Prote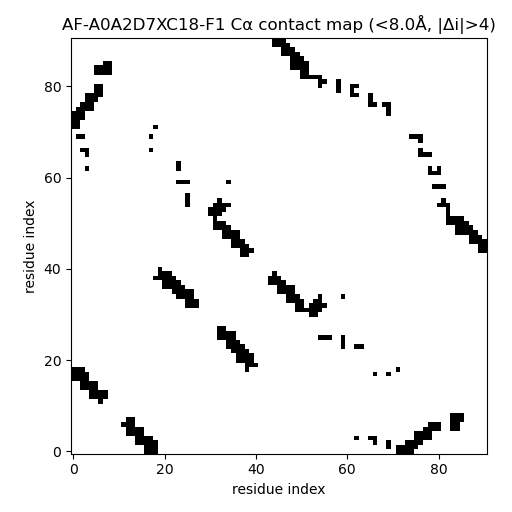in AF-A0A2D7XC18-F1 (afdb_monomer)

Structure (mmCIF, N/CA/C/O backbone):
data_AF-A0A2D7XC18-F1
#
_entry.id   AF-A0A2D7XC18-F1
#
loop_
_atom_site.group_PDB
_atom_site.id
_atom_site.type_symbol
_atom_site.label_atom_id
_atom_site.label_alt_id
_atom_site.label_comp_id
_atom_site.label_asym_id
_atom_site.label_entity_id
_atom_site.label_seq_id
_atom_site.pdbx_PDB_ins_code
_atom_site.Cartn_x
_atom_site.Cartn_y
_atom_site.Cartn_z
_atom_site.occupancy
_atom_site.B_iso_or_equiv
_atom_site.auth_seq_id
_atom_site.auth_comp_id
_atom_site.auth_asym_id
_atom_site.auth_atom_id
_atom_site.pdbx_PDB_model_num
ATOM 1 N N . MET A 1 1 ? 3.490 -7.309 -16.513 1.00 80.44 1 MET A N 1
ATOM 2 C CA . MET A 1 1 ? 2.657 -6.885 -15.384 1.00 80.44 1 MET A CA 1
ATOM 3 C C . MET A 1 1 ? 3.383 -5.836 -14.569 1.00 80.44 1 MET A C 1
ATOM 5 O O . MET A 1 1 ? 4.614 -5.851 -14.568 1.00 80.44 1 MET A O 1
ATOM 9 N N . GLY A 1 2 ? 2.641 -4.907 -13.977 1.00 89.69 2 GLY A N 1
ATOM 10 C CA . GLY A 1 2 ? 3.174 -3.796 -13.190 1.00 89.69 2 GLY A CA 1
ATOM 11 C C . GLY A 1 2 ? 3.217 -4.083 -11.688 1.00 89.69 2 GLY A C 1
ATOM 12 O O . GLY A 1 2 ? 2.256 -4.624 -11.144 1.00 89.69 2 GLY A O 1
ATOM 13 N N . TYR A 1 3 ? 4.300 -3.697 -11.014 1.00 93.12 3 TYR A N 1
ATOM 14 C CA . TYR A 1 3 ? 4.493 -3.925 -9.579 1.00 93.12 3 TYR A CA 1
ATOM 15 C C . TYR A 1 3 ? 5.049 -2.691 -8.868 1.00 93.12 3 TYR A C 1
ATOM 17 O O . TYR A 1 3 ? 5.832 -1.934 -9.442 1.00 93.12 3 TYR A O 1
ATOM 25 N N . VAL A 1 4 ? 4.704 -2.531 -7.594 1.00 93.75 4 VAL A N 1
ATOM 26 C CA . VAL A 1 4 ? 5.328 -1.561 -6.690 1.00 93.75 4 VAL A CA 1
ATOM 27 C C . VAL A 1 4 ? 6.230 -2.290 -5.705 1.00 93.75 4 VAL A C 1
ATOM 29 O O . VAL A 1 4 ? 5.850 -3.327 -5.162 1.00 93.75 4 VAL A O 1
ATOM 32 N N . LYS A 1 5 ? 7.425 -1.751 -5.471 1.00 94.25 5 LYS A N 1
ATOM 33 C CA . LYS A 1 5 ? 8.383 -2.274 -4.499 1.00 94.25 5 LYS A CA 1
ATOM 34 C C . LYS A 1 5 ? 8.190 -1.590 -3.151 1.00 94.25 5 LYS A C 1
ATOM 36 O O . LYS A 1 5 ? 8.389 -0.383 -3.041 1.00 94.25 5 LYS A O 1
ATOM 41 N N . LEU A 1 6 ? 7.851 -2.372 -2.132 1.00 94.50 6 LEU A N 1
ATOM 42 C CA . LEU A 1 6 ? 7.644 -1.915 -0.763 1.00 94.50 6 LEU A CA 1
ATOM 43 C C . LEU A 1 6 ? 8.878 -2.236 0.081 1.00 94.50 6 LEU A C 1
ATOM 45 O O . LEU A 1 6 ? 9.274 -3.396 0.197 1.00 94.50 6 LEU A O 1
ATOM 49 N N . LYS A 1 7 ? 9.505 -1.219 0.670 1.00 94.06 7 LYS A N 1
ATOM 50 C CA . LYS A 1 7 ? 10.729 -1.399 1.458 1.00 94.06 7 LYS A CA 1
ATOM 51 C C . LYS A 1 7 ? 10.437 -2.097 2.789 1.00 94.06 7 LYS A C 1
ATOM 53 O O . LYS A 1 7 ? 9.549 -1.666 3.520 1.00 94.06 7 LYS A O 1
ATOM 58 N N . LYS A 1 8 ? 11.230 -3.116 3.134 1.00 92.38 8 LYS A N 1
ATOM 59 C CA . LYS A 1 8 ? 11.241 -3.760 4.458 1.00 92.38 8 LYS A CA 1
ATOM 60 C C . LYS A 1 8 ? 12.521 -3.417 5.221 1.00 92.38 8 LYS A C 1
ATOM 62 O O . LYS A 1 8 ? 13.451 -2.808 4.688 1.00 92.38 8 LYS A O 1
ATOM 67 N N . ALA A 1 9 ? 12.579 -3.822 6.486 1.00 86.12 9 ALA A N 1
ATOM 68 C CA . ALA A 1 9 ? 13.818 -3.788 7.254 1.00 86.12 9 ALA A CA 1
ATOM 69 C C . ALA A 1 9 ? 14.902 -4.694 6.628 1.00 86.12 9 ALA A C 1
ATOM 71 O O . ALA A 1 9 ? 14.594 -5.744 6.069 1.00 86.12 9 ALA A O 1
ATOM 72 N N . GLY A 1 10 ? 16.173 -4.297 6.765 1.00 80.44 10 GLY A N 1
ATOM 73 C CA . GLY A 1 10 ? 17.334 -5.126 6.409 1.00 80.44 10 GLY A CA 1
ATOM 74 C C . GLY A 1 10 ? 17.484 -5.431 4.914 1.00 80.44 10 GLY A C 1
ATOM 75 O O . GLY A 1 10 ? 17.493 -6.598 4.542 1.00 80.44 10 GLY A O 1
ATOM 76 N N . ASP A 1 11 ? 17.581 -4.397 4.070 1.00 82.56 11 ASP A N 1
ATOM 77 C CA . ASP A 1 11 ? 17.743 -4.459 2.598 1.00 82.56 11 ASP A CA 1
ATOM 78 C C . ASP A 1 11 ? 16.705 -5.305 1.829 1.00 82.56 11 ASP A C 1
ATOM 80 O O . ASP A 1 11 ? 16.789 -5.461 0.607 1.00 82.56 11 ASP A O 1
ATOM 84 N N . ALA A 1 12 ? 15.683 -5.808 2.521 1.00 91.31 12 ALA A N 1
ATOM 85 C CA . ALA A 1 12 ? 14.597 -6.578 1.949 1.00 91.31 12 ALA A CA 1
ATOM 86 C C . ALA A 1 12 ? 13.488 -5.677 1.389 1.00 91.31 12 ALA A C 1
ATOM 88 O O . ALA A 1 12 ? 13.358 -4.492 1.713 1.00 91.31 12 ALA A O 1
ATOM 89 N N . PHE A 1 13 ? 12.657 -6.267 0.537 1.00 92.75 13 PHE A N 1
ATOM 90 C CA . PHE A 1 13 ? 11.479 -5.625 -0.021 1.00 92.75 13 PHE A CA 1
ATOM 91 C C . PHE A 1 13 ? 10.413 -6.661 -0.361 1.00 92.75 13 PHE A C 1
ATOM 93 O O . PHE A 1 13 ? 10.738 -7.799 -0.699 1.00 92.75 13 PHE A O 1
ATOM 100 N N . ASP A 1 14 ? 9.159 -6.233 -0.318 1.00 92.81 14 ASP A N 1
ATOM 101 C CA . ASP A 1 14 ? 8.037 -6.970 -0.884 1.00 92.81 14 ASP A CA 1
ATOM 102 C C . ASP A 1 14 ? 7.610 -6.336 -2.211 1.00 92.81 14 ASP A C 1
ATOM 104 O O . ASP A 1 14 ? 7.924 -5.179 -2.507 1.00 92.81 14 ASP A O 1
ATOM 108 N N . ILE A 1 15 ? 6.882 -7.103 -3.019 1.00 91.88 15 ILE A N 1
ATOM 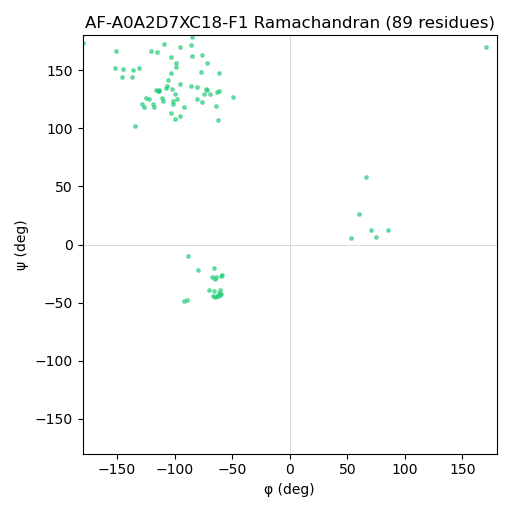109 C CA . ILE A 1 15 ? 6.272 -6.619 -4.256 1.00 91.88 15 ILE A CA 1
ATOM 110 C C . ILE A 1 15 ? 4.756 -6.644 -4.128 1.00 91.88 15 ILE A C 1
ATOM 112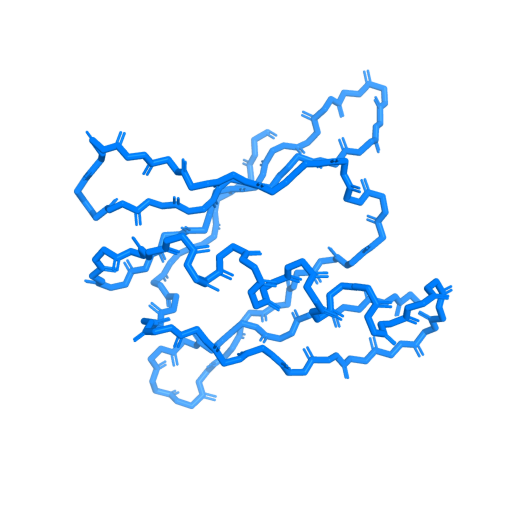 O O . ILE A 1 15 ? 4.167 -7.636 -3.706 1.00 91.88 15 ILE A O 1
ATOM 116 N N . LEU A 1 16 ? 4.130 -5.546 -4.527 1.00 91.94 16 LEU A N 1
ATOM 117 C CA . LEU A 1 16 ? 2.686 -5.396 -4.579 1.00 91.94 16 LEU A CA 1
ATOM 118 C C . LEU A 1 16 ? 2.261 -5.269 -6.042 1.00 91.94 16 LEU A C 1
ATOM 120 O O . LEU A 1 16 ? 2.853 -4.491 -6.791 1.00 91.94 16 LEU A O 1
ATOM 124 N N . SER A 1 17 ? 1.245 -6.020 -6.468 1.00 90.75 17 SER A N 1
ATOM 125 C CA . SER A 1 17 ? 0.688 -5.852 -7.816 1.00 90.75 17 SER A CA 1
ATOM 126 C C . SER A 1 17 ? 0.098 -4.450 -7.960 1.00 90.75 17 SER A C 1
ATOM 128 O O . SER A 1 17 ? -0.687 -4.020 -7.115 1.00 90.75 17 SER A O 1
ATOM 130 N N . ALA A 1 18 ? 0.448 -3.752 -9.037 1.00 91.50 18 ALA A N 1
ATOM 131 C CA . ALA A 1 18 ? -0.184 -2.487 -9.407 1.00 91.50 18 ALA A CA 1
ATOM 132 C C . ALA A 1 18 ? -1.424 -2.697 -10.293 1.00 91.50 18 ALA A C 1
ATOM 134 O O . ALA A 1 18 ? -2.170 -1.759 -10.565 1.00 91.50 18 ALA A O 1
ATOM 135 N N . GLU A 1 19 ? -1.649 -3.923 -10.766 1.00 88.69 19 GLU A N 1
ATOM 136 C CA . GLU A 1 19 ? -2.764 -4.244 -11.647 1.00 88.69 19 GLU A CA 1
ATOM 137 C C . GLU A 1 19 ? -4.029 -4.560 -10.866 1.00 88.69 19 GLU A C 1
ATOM 139 O O . GLU A 1 19 ? -4.003 -5.302 -9.886 1.00 88.69 19 GLU A O 1
ATOM 144 N N . GLY A 1 20 ? -5.150 -4.019 -11.344 1.00 88.31 20 GLY A N 1
ATOM 145 C CA . GLY A 1 20 ? -6.461 -4.274 -10.763 1.00 88.31 20 GLY A CA 1
ATOM 146 C C . GLY A 1 20 ? -6.670 -3.631 -9.396 1.00 88.31 20 GLY A C 1
ATOM 147 O O . GLY A 1 20 ? -7.640 -3.978 -8.740 1.00 88.31 20 GLY A O 1
ATOM 148 N N . VAL A 1 21 ? -5.813 -2.710 -8.946 1.00 91.38 21 VAL A N 1
ATOM 149 C CA . VAL A 1 21 ? -6.036 -1.980 -7.690 1.00 91.38 21 VAL A CA 1
ATOM 150 C C . VAL A 1 21 ? -7.305 -1.132 -7.815 1.00 91.38 21 VAL A C 1
ATOM 152 O O . VAL A 1 21 ? -7.405 -0.266 -8.681 1.00 91.38 21 VAL A O 1
ATOM 155 N N . ALA A 1 22 ? -8.282 -1.404 -6.953 1.00 91.44 22 ALA A N 1
ATOM 156 C CA . ALA A 1 22 ? -9.556 -0.699 -6.884 1.00 91.44 22 ALA A CA 1
ATOM 157 C C . ALA A 1 22 ? -9.492 0.466 -5.893 1.00 91.44 22 ALA A C 1
ATOM 159 O O . ALA A 1 22 ? -9.915 1.579 -6.200 1.00 91.44 22 ALA A O 1
ATOM 160 N N . THR A 1 23 ? -8.987 0.199 -4.685 1.00 93.12 23 THR A N 1
ATOM 161 C CA . THR A 1 23 ? -8.900 1.193 -3.612 1.00 93.12 23 THR A CA 1
ATOM 162 C C . THR A 1 23 ? -7.660 0.981 -2.766 1.00 93.12 23 THR A C 1
ATOM 164 O O . THR A 1 23 ? -7.298 -0.155 -2.481 1.00 93.12 23 THR A O 1
ATOM 167 N N . ILE A 1 24 ? -7.073 2.083 -2.310 1.00 95.06 24 ILE A N 1
ATOM 168 C CA . ILE A 1 24 ? -5.994 2.116 -1.322 1.00 95.06 24 ILE A CA 1
ATOM 169 C C . ILE A 1 24 ? -6.470 3.024 -0.196 1.00 95.06 24 ILE A C 1
ATOM 171 O O . ILE A 1 24 ? -6.908 4.148 -0.460 1.00 95.06 24 ILE A O 1
ATOM 175 N N . LYS A 1 25 ? -6.444 2.544 1.044 1.00 95.88 25 LYS A N 1
ATOM 176 C CA . LYS A 1 25 ? -6.953 3.287 2.198 1.00 95.88 25 LYS A CA 1
ATOM 177 C C . LYS A 1 25 ? -6.008 3.161 3.377 1.00 95.88 25 LYS A C 1
ATOM 179 O O . LYS A 1 25 ? -5.430 2.105 3.597 1.00 95.88 25 LYS A O 1
ATOM 184 N N . LEU A 1 26 ? -5.892 4.245 4.137 1.00 96.88 26 LEU A N 1
ATOM 185 C CA . LEU A 1 26 ? -5.271 4.206 5.451 1.00 96.88 26 LEU A CA 1
ATOM 186 C C . LEU A 1 26 ? -6.316 3.674 6.428 1.00 96.88 26 LEU A C 1
ATOM 188 O O . LEU A 1 26 ? -7.412 4.233 6.514 1.00 96.88 26 LEU A O 1
ATOM 192 N N . GLN A 1 27 ? -5.971 2.617 7.144 1.00 95.44 27 GLN A N 1
ATOM 193 C CA . GLN A 1 27 ? -6.759 2.108 8.246 1.00 95.44 27 GLN A CA 1
ATOM 194 C C . GLN A 1 27 ? -6.202 2.692 9.540 1.00 95.44 27 GLN A C 1
ATOM 196 O O . GLN A 1 27 ? -5.090 2.359 9.951 1.00 95.44 27 GLN A O 1
ATOM 201 N N . THR A 1 28 ? -6.981 3.583 10.152 1.00 92.44 28 THR A N 1
ATOM 202 C CA . THR A 1 28 ? -6.619 4.237 11.410 1.0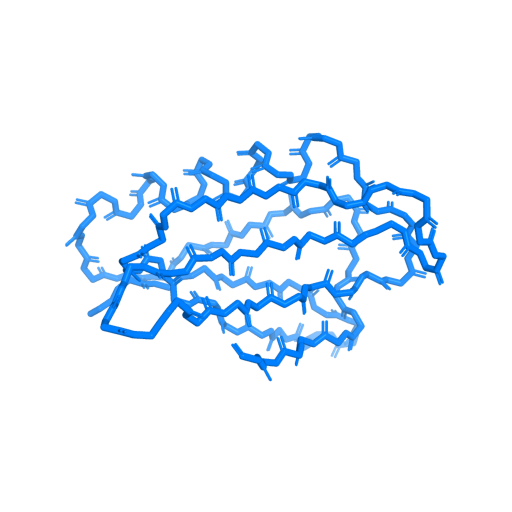0 92.44 28 THR A CA 1
ATOM 203 C C . THR A 1 28 ? -7.281 3.560 12.602 1.00 92.44 28 THR A C 1
ATOM 205 O O . THR A 1 28 ? -8.365 2.981 12.495 1.00 92.44 28 THR A O 1
ATOM 208 N N . GLY A 1 29 ? -6.640 3.652 13.767 1.00 87.25 29 GLY A N 1
ATOM 209 C CA . GLY A 1 29 ? -7.134 3.021 14.993 1.00 87.25 29 GLY A CA 1
ATOM 210 C C . GLY A 1 29 ? -6.703 1.561 15.136 1.00 87.25 29 GLY A C 1
ATOM 211 O O . GLY A 1 29 ? -7.221 0.853 16.003 1.00 87.25 29 GLY A O 1
ATOM 212 N N . THR A 1 30 ? -5.748 1.121 14.314 1.00 84.62 30 THR A N 1
ATOM 213 C CA . THR A 1 30 ? -4.940 -0.072 14.574 1.00 84.62 30 THR A CA 1
ATOM 214 C C . THR A 1 30 ? -3.633 0.352 15.250 1.00 84.62 30 THR A C 1
ATOM 216 O O . THR A 1 30 ? -3.345 1.534 15.408 1.00 84.62 30 THR A O 1
ATOM 219 N N . THR A 1 31 ? -2.847 -0.593 15.758 1.00 88.50 31 THR A N 1
ATOM 220 C CA . THR A 1 31 ? -1.512 -0.275 16.285 1.00 88.50 31 THR A CA 1
ATOM 221 C C . THR A 1 31 ? -0.533 -1.316 15.756 1.00 88.50 31 THR A C 1
ATOM 223 O O . THR A 1 31 ? -0.524 -2.436 16.273 1.00 88.50 31 THR A O 1
ATOM 226 N N . PRO A 1 32 ? 0.269 -0.985 14.729 1.00 92.62 32 PRO A N 1
ATOM 227 C CA . PRO A 1 32 ? 0.339 0.310 14.034 1.00 92.62 32 PRO A CA 1
ATOM 228 C C . PRO A 1 32 ? -0.830 0.561 13.058 1.00 92.62 32 PRO A C 1
ATOM 230 O O . PRO A 1 32 ? -1.525 -0.380 12.673 1.00 92.62 32 PRO A O 1
ATOM 233 N N . ASP A 1 33 ? -1.044 1.810 12.641 1.00 96.00 33 ASP A N 1
ATOM 234 C CA . ASP A 1 33 ? -1.942 2.170 11.528 1.00 96.00 33 ASP A CA 1
ATOM 235 C C . ASP A 1 33 ? -1.455 1.527 10.214 1.00 96.00 33 ASP A C 1
ATOM 237 O O . ASP A 1 33 ? -0.268 1.583 9.880 1.00 96.00 33 ASP A O 1
ATOM 241 N N . THR A 1 34 ? -2.363 0.892 9.468 1.00 96.12 34 THR A N 1
ATOM 242 C CA . THR A 1 34 ? -2.038 0.032 8.309 1.00 96.12 34 THR A CA 1
ATOM 243 C C . THR A 1 34 ? -2.580 0.594 6.995 1.00 96.12 34 THR A C 1
ATOM 245 O O . THR A 1 34 ? -3.404 1.508 6.988 1.00 96.12 34 THR A O 1
ATOM 248 N N . ILE A 1 35 ? -2.113 0.073 5.856 1.00 96.50 35 ILE A N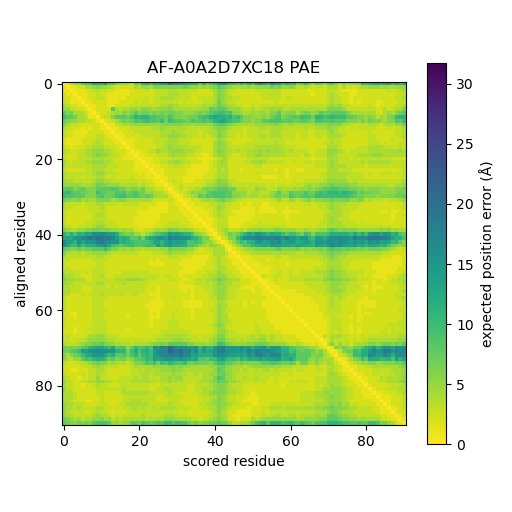 1
ATOM 249 C CA . ILE A 1 35 ? -2.679 0.399 4.538 1.00 96.50 35 ILE A CA 1
ATOM 250 C C . ILE A 1 35 ? -3.401 -0.823 3.983 1.00 96.50 35 ILE A C 1
ATOM 252 O O . ILE A 1 35 ? -2.783 -1.864 3.782 1.00 96.50 35 ILE A O 1
ATOM 256 N N . ASP A 1 36 ? -4.678 -0.658 3.657 1.00 95.12 36 ASP A N 1
ATOM 257 C CA . ASP A 1 36 ? -5.483 -1.674 2.988 1.00 95.12 36 ASP A CA 1
ATOM 258 C C . ASP A 1 36 ? -5.576 -1.381 1.488 1.00 95.12 36 ASP A C 1
ATOM 260 O O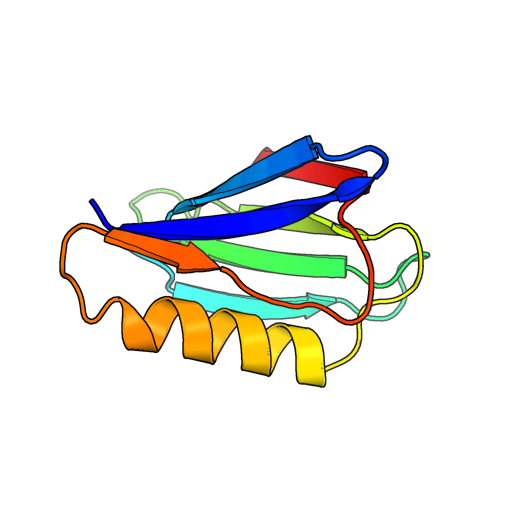 . ASP A 1 36 ? -5.932 -0.276 1.060 1.00 95.12 36 ASP A O 1
ATOM 264 N N . VAL A 1 37 ? -5.279 -2.396 0.682 1.00 94.50 37 VAL A N 1
ATOM 265 C CA . VAL A 1 37 ? -5.354 -2.374 -0.778 1.00 94.50 37 VAL A CA 1
ATOM 266 C C . VAL A 1 37 ? -6.377 -3.405 -1.229 1.00 94.50 37 VAL A C 1
ATOM 268 O O . VAL A 1 37 ? -6.208 -4.601 -1.016 1.00 94.50 37 VAL A O 1
ATOM 271 N N . THR A 1 38 ? -7.434 -2.949 -1.891 1.00 93.69 38 THR A N 1
ATOM 272 C CA . THR A 1 38 ? -8.460 -3.823 -2.469 1.00 93.69 38 THR A CA 1
ATOM 273 C C . THR A 1 38 ? -8.247 -3.937 -3.966 1.00 93.69 38 THR A C 1
ATOM 275 O O . THR A 1 38 ? -8.104 -2.921 -4.650 1.00 93.69 38 THR A O 1
ATOM 278 N N . TYR A 1 39 ? -8.300 -5.158 -4.486 1.00 91.62 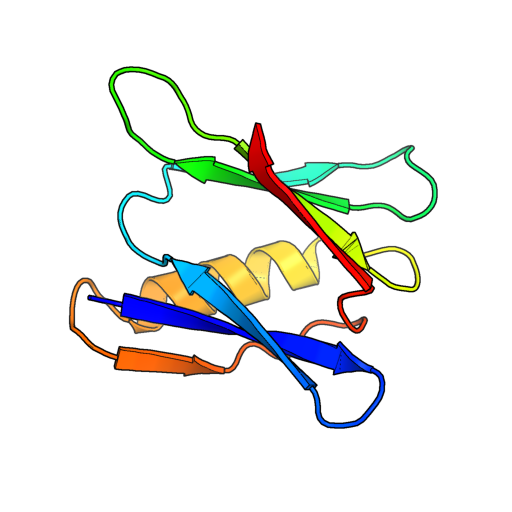39 TYR A N 1
ATOM 279 C CA . TYR A 1 39 ? -8.207 -5.452 -5.911 1.00 91.62 39 TYR A CA 1
ATOM 280 C C . TYR A 1 39 ? -9.576 -5.785 -6.524 1.00 91.62 39 TYR A C 1
ATOM 282 O O . TYR A 1 39 ? -10.445 -6.372 -5.878 1.00 91.62 39 TYR A O 1
ATOM 290 N N . LEU A 1 40 ? -9.760 -5.424 -7.794 1.00 88.75 40 LEU A N 1
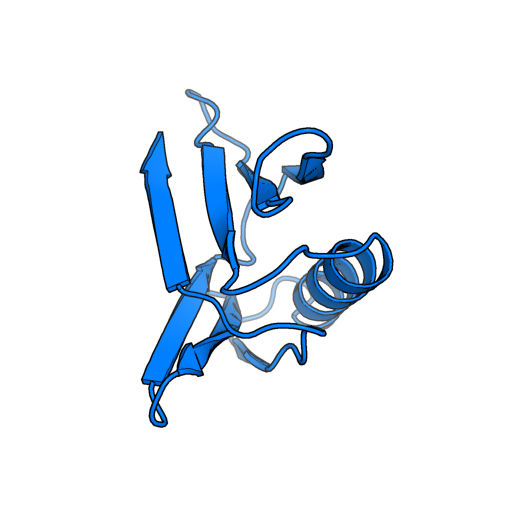ATOM 291 C CA . LEU A 1 40 ? -10.910 -5.770 -8.625 1.00 88.75 40 LEU A CA 1
ATOM 292 C C . LEU A 1 40 ? -10.895 -7.273 -8.947 1.00 88.75 40 LEU A C 1
ATOM 294 O O . LEU A 1 40 ? -9.902 -7.796 -9.449 1.00 88.75 40 LEU A O 1
ATOM 298 N N . GLY A 1 41 ? -12.016 -7.961 -8.719 1.00 79.25 41 GLY A N 1
ATOM 299 C CA . GLY A 1 41 ? -12.174 -9.390 -9.005 1.00 79.25 41 GLY A CA 1
ATOM 300 C C . GLY A 1 41 ? -13.567 -9.916 -8.647 1.00 79.25 41 GLY A C 1
ATOM 301 O O . GLY A 1 41 ? -14.373 -9.195 -8.063 1.00 79.25 41 GLY A O 1
ATOM 302 N N . SER A 1 42 ? -13.862 -11.180 -8.990 1.00 62.66 42 SER A N 1
ATOM 303 C CA . SER A 1 42 ? -15.116 -11.862 -8.597 1.00 62.66 42 SER A CA 1
ATOM 304 C C . SER A 1 42 ? -15.226 -12.082 -7.083 1.00 62.66 42 SER A C 1
ATOM 306 O O . SER A 1 42 ? -16.324 -12.256 -6.560 1.00 62.66 42 SER A O 1
ATOM 308 N N . SER A 1 43 ? -14.080 -12.043 -6.405 1.00 70.12 43 SER A N 1
ATOM 309 C CA . SER A 1 43 ? -13.913 -11.957 -4.960 1.00 70.12 43 SER A CA 1
ATOM 310 C C . SER A 1 43 ? -12.957 -10.787 -4.736 1.00 70.12 43 SER A C 1
ATOM 312 O O . SER A 1 43 ? -11.863 -10.799 -5.302 1.00 70.12 43 SER A O 1
ATOM 314 N N . SER A 1 44 ? -13.359 -9.758 -3.994 1.00 73.94 44 SER A N 1
ATOM 315 C CA . SER A 1 44 ? -12.464 -8.643 -3.670 1.00 73.94 44 SER A CA 1
ATOM 316 C C . SER A 1 44 ? -11.291 -9.172 -2.846 1.00 73.94 44 SER A C 1
ATOM 318 O O . SER A 1 44 ? -11.487 -9.521 -1.685 1.00 73.94 44 SER A O 1
ATOM 320 N N . LEU A 1 45 ? -10.100 -9.260 -3.444 1.00 86.44 45 LEU A N 1
ATOM 321 C CA . LEU A 1 45 ? -8.873 -9.597 -2.722 1.00 86.44 45 LEU A CA 1
ATOM 322 C C . LEU A 1 45 ? -8.435 -8.353 -1.951 1.00 86.44 45 LEU A C 1
ATOM 324 O O . LEU A 1 45 ? -8.232 -7.299 -2.562 1.00 86.44 45 LEU A O 1
ATOM 328 N N . ASN A 1 46 ? -8.298 -8.471 -0.634 1.00 90.38 46 ASN A N 1
ATOM 329 C CA . ASN A 1 46 ? -7.774 -7.403 0.207 1.00 90.38 46 ASN A CA 1
ATOM 330 C C . ASN A 1 46 ? -6.371 -7.758 0.678 1.00 90.38 46 ASN A C 1
ATOM 332 O O . ASN A 1 46 ? -6.101 -8.876 1.116 1.00 90.38 46 ASN A O 1
ATOM 336 N N . VAL A 1 47 ? -5.487 -6.776 0.587 1.00 93.75 47 VAL A N 1
ATOM 337 C CA . VAL A 1 47 ? -4.114 -6.859 1.054 1.00 93.75 47 VAL A CA 1
ATOM 338 C C . VAL A 1 47 ? -3.916 -5.805 2.124 1.00 93.75 47 VAL A C 1
ATOM 340 O O . VAL A 1 47 ? -4.074 -4.619 1.845 1.00 93.75 47 VAL A O 1
ATOM 343 N N . THR A 1 48 ? -3.544 -6.232 3.323 1.00 95.00 48 THR A N 1
ATOM 344 C CA . THR A 1 48 ? -3.201 -5.330 4.424 1.00 95.00 48 THR A CA 1
ATOM 345 C C . THR A 1 48 ? -1.687 -5.248 4.537 1.00 95.00 48 THR A C 1
ATOM 347 O O . THR A 1 48 ? -1.004 -6.265 4.674 1.00 95.00 48 THR A O 1
ATOM 350 N N . ILE A 1 49 ? -1.164 -4.029 4.462 1.00 95.06 49 ILE A N 1
ATOM 351 C CA . ILE A 1 49 ? 0.254 -3.707 4.585 1.00 95.06 49 ILE A CA 1
ATOM 352 C C . ILE A 1 49 ? 0.471 -3.138 5.982 1.00 95.06 49 ILE A C 1
ATOM 354 O O . ILE A 1 49 ? 0.007 -2.038 6.302 1.00 95.06 49 ILE A O 1
ATOM 358 N N . THR A 1 50 ? 1.209 -3.880 6.797 1.00 95.31 50 THR A N 1
ATOM 359 C CA . THR A 1 50 ? 1.525 -3.495 8.169 1.00 95.31 50 THR A CA 1
ATOM 360 C C . THR A 1 50 ? 2.917 -2.867 8.207 1.00 95.31 50 THR A C 1
ATOM 362 O O . THR A 1 50 ? 3.882 -3.491 7.753 1.00 95.31 50 THR A O 1
ATOM 365 N N . PRO A 1 51 ? 3.070 -1.642 8.728 1.00 95.69 51 PRO A N 1
ATOM 366 C CA . PRO A 1 51 ? 4.379 -1.027 8.912 1.00 95.69 51 PRO A CA 1
ATOM 367 C C . PRO A 1 51 ? 5.041 -1.437 10.235 1.00 95.69 51 PRO A C 1
ATOM 369 O O . PRO A 1 51 ? 4.487 -2.188 11.036 1.00 95.69 51 PRO A O 1
ATOM 372 N N . VAL A 1 52 ? 6.258 -0.947 10.477 1.00 93.75 52 VAL A N 1
ATOM 373 C CA . VAL A 1 52 ? 6.918 -1.024 11.797 1.00 93.75 52 VAL A CA 1
ATOM 374 C C . VAL A 1 52 ? 6.425 0.037 12.794 1.00 93.75 52 VAL A C 1
ATOM 376 O O . VAL A 1 52 ? 6.580 -0.147 13.998 1.00 93.75 52 VAL A O 1
ATOM 379 N N . ALA A 1 53 ? 5.846 1.133 12.302 1.00 94.06 53 ALA A N 1
ATOM 380 C CA . ALA A 1 53 ? 5.221 2.223 13.056 1.00 94.06 53 ALA A CA 1
ATOM 381 C C . ALA A 1 53 ? 4.114 2.846 12.192 1.00 94.06 53 ALA A C 1
ATOM 383 O O . ALA A 1 53 ? 4.079 2.568 11.003 1.00 94.06 53 ALA A O 1
ATOM 384 N N . ASP A 1 54 ? 3.228 3.666 12.751 1.00 95.88 54 ASP A N 1
ATOM 385 C CA . ASP A 1 54 ? 2.031 4.154 12.047 1.00 95.88 54 ASP A CA 1
ATOM 386 C C . ASP A 1 54 ? 2.319 4.717 10.648 1.00 95.88 54 ASP A C 1
ATOM 388 O O . ASP A 1 54 ? 3.155 5.612 10.476 1.00 95.88 54 ASP A O 1
ATOM 392 N N . PHE A 1 55 ? 1.597 4.202 9.649 1.00 96.12 55 PHE A N 1
ATOM 393 C CA . PHE A 1 55 ? 1.515 4.861 8.353 1.00 96.12 55 PHE A CA 1
ATOM 394 C C . PHE A 1 55 ? 0.667 6.128 8.448 1.00 96.12 55 PHE A C 1
ATOM 396 O O . PHE A 1 55 ? -0.210 6.273 9.298 1.00 96.12 55 PHE A O 1
ATOM 403 N N . VAL A 1 56 ? 0.900 7.049 7.519 1.00 96.44 56 VAL A N 1
ATOM 404 C CA . VAL A 1 56 ? 0.148 8.298 7.406 1.00 96.44 56 VAL A CA 1
ATOM 405 C C . VAL A 1 56 ? -0.534 8.409 6.049 1.00 96.44 56 VAL A C 1
ATOM 407 O O . VAL A 1 56 ? -0.221 7.710 5.090 1.00 96.44 56 VAL A O 1
ATOM 410 N N . GLN A 1 57 ? -1.466 9.353 5.921 1.00 96.06 57 GLN A N 1
ATOM 411 C CA . GLN A 1 57 ? -2.220 9.542 4.678 1.00 96.06 57 GLN A CA 1
ATOM 412 C C . GLN A 1 57 ? -1.323 9.854 3.461 1.00 96.06 57 GLN A C 1
ATOM 414 O O . GLN A 1 57 ? -1.700 9.545 2.328 1.00 96.06 57 GLN A O 1
ATOM 419 N N . ALA A 1 58 ? -0.139 10.430 3.691 1.00 96.06 58 ALA A N 1
ATOM 420 C CA . ALA A 1 58 ? 0.860 10.668 2.652 1.00 96.06 58 ALA A CA 1
ATOM 421 C C . ALA A 1 58 ? 1.411 9.362 2.045 1.00 96.06 58 ALA A C 1
ATOM 423 O O . ALA A 1 58 ? 1.719 9.335 0.858 1.00 96.06 58 ALA A O 1
ATOM 424 N N . ASP A 1 59 ? 1.458 8.266 2.807 1.00 96.62 59 ASP A N 1
ATOM 425 C CA . ASP A 1 59 ? 1.928 6.957 2.331 1.00 96.62 59 ASP A CA 1
ATOM 426 C C . ASP A 1 59 ? 0.943 6.332 1.344 1.00 96.62 59 ASP A C 1
ATOM 428 O O . ASP A 1 59 ? 1.329 5.799 0.305 1.00 96.62 59 ASP A O 1
ATOM 432 N N . VAL A 1 60 ? -0.356 6.482 1.612 1.00 96.38 60 VAL A N 1
ATOM 433 C CA . VAL A 1 60 ? -1.416 6.092 0.672 1.00 96.38 60 VAL A CA 1
ATOM 434 C C . VAL A 1 60 ? -1.312 6.884 -0.630 1.00 96.38 60 VAL A C 1
ATOM 436 O O . VAL A 1 60 ? -1.466 6.313 -1.708 1.00 96.38 60 VAL A O 1
ATOM 439 N N . GLN A 1 61 ? -1.034 8.190 -0.547 1.00 96.38 61 GLN A N 1
ATOM 440 C CA . GLN A 1 61 ? -0.842 9.033 -1.732 1.00 96.38 61 GLN A CA 1
ATOM 441 C C . GLN A 1 61 ? 0.401 8.604 -2.518 1.00 96.38 61 GLN A C 1
ATOM 443 O O . GLN A 1 61 ? 0.313 8.424 -3.729 1.00 96.38 61 GLN A O 1
ATOM 448 N N . ALA A 1 62 ? 1.519 8.346 -1.835 1.00 95.69 62 ALA A N 1
ATOM 449 C CA . ALA A 1 62 ? 2.744 7.853 -2.456 1.00 95.69 62 ALA A CA 1
ATOM 450 C C . ALA A 1 62 ? 2.526 6.508 -3.170 1.00 95.69 62 ALA A C 1
ATOM 452 O O . ALA A 1 62 ? 2.986 6.327 -4.300 1.00 95.69 62 ALA A O 1
ATOM 453 N N . LEU A 1 63 ? 1.784 5.583 -2.551 1.00 94.75 63 LEU A N 1
ATOM 454 C CA . LEU A 1 63 ? 1.456 4.290 -3.147 1.00 94.75 63 LEU A CA 1
ATOM 455 C C . LEU A 1 63 ? 0.545 4.442 -4.371 1.00 94.75 63 LEU A C 1
ATOM 457 O O . LEU A 1 63 ? 0.804 3.838 -5.413 1.00 94.75 63 LEU A O 1
ATOM 461 N N . ASN A 1 64 ? -0.481 5.289 -4.275 1.00 93.94 64 ASN A N 1
ATOM 462 C CA . ASN A 1 64 ? -1.370 5.597 -5.391 1.00 93.94 64 ASN A CA 1
ATOM 463 C C . ASN A 1 64 ? -0.613 6.229 -6.571 1.00 93.94 64 ASN A C 1
ATOM 465 O O . ASN A 1 64 ? -0.802 5.824 -7.717 1.00 93.94 64 ASN A O 1
ATOM 469 N N . ASP A 1 65 ? 0.291 7.168 -6.299 1.00 93.19 65 ASP A N 1
ATOM 470 C CA . ASP A 1 65 ? 1.119 7.809 -7.320 1.00 93.19 65 ASP A CA 1
ATOM 471 C C . ASP A 1 65 ? 2.094 6.818 -7.965 1.00 93.19 65 ASP A C 1
ATOM 473 O O . ASP A 1 65 ? 2.297 6.851 -9.180 1.00 93.19 65 ASP A O 1
ATOM 477 N N . ALA A 1 66 ? 2.693 5.915 -7.181 1.00 93.06 66 ALA A N 1
ATOM 478 C CA . ALA A 1 66 ? 3.565 4.860 -7.694 1.00 93.06 66 ALA A CA 1
ATOM 479 C C . ALA A 1 66 ? 2.812 3.908 -8.636 1.00 93.06 66 ALA A C 1
ATOM 481 O O . ALA A 1 66 ? 3.300 3.614 -9.728 1.00 93.06 66 ALA A O 1
ATOM 482 N N . ILE A 1 67 ? 1.601 3.488 -8.259 1.00 91.69 67 ILE A N 1
ATOM 483 C CA . ILE A 1 67 ? 0.722 2.671 -9.109 1.00 91.69 67 ILE A CA 1
ATOM 484 C C . ILE A 1 67 ? 0.334 3.439 -10.378 1.00 91.69 67 ILE A C 1
ATOM 486 O O . ILE A 1 67 ? 0.428 2.902 -11.481 1.00 91.69 67 ILE A O 1
ATOM 490 N N . GLY A 1 68 ? -0.030 4.718 -10.250 1.00 89.38 68 GLY A N 1
ATOM 491 C CA . GLY A 1 68 ? -0.375 5.577 -11.382 1.00 89.38 68 GLY A CA 1
ATOM 492 C C . GLY A 1 68 ? 0.772 5.753 -12.384 1.00 89.38 68 GLY A C 1
ATOM 493 O O . GLY A 1 68 ? 0.540 5.710 -13.592 1.00 89.38 68 GLY A O 1
ATOM 494 N N . LYS A 1 69 ? 2.019 5.878 -11.906 1.00 89.56 69 LYS A N 1
ATOM 495 C CA . LYS A 1 69 ? 3.225 6.009 -12.751 1.00 89.56 69 LYS A CA 1
ATOM 496 C C . LYS A 1 69 ? 3.507 4.781 -13.613 1.00 89.56 69 LYS A C 1
ATOM 498 O O . LYS A 1 69 ? 4.090 4.925 -14.684 1.00 89.56 69 LYS A O 1
ATOM 503 N N . ILE A 1 70 ? 3.087 3.594 -13.180 1.00 88.44 70 ILE A N 1
ATOM 504 C CA . ILE A 1 70 ? 3.215 2.362 -13.972 1.00 88.44 70 ILE A CA 1
ATOM 505 C C . ILE A 1 70 ? 2.305 2.420 -15.212 1.00 88.44 70 ILE A C 1
ATOM 507 O O . ILE A 1 70 ? 2.626 1.827 -16.242 1.00 88.44 70 ILE A O 1
ATOM 511 N N . GLY A 1 71 ? 1.190 3.159 -15.146 1.00 68.31 71 GLY A N 1
ATOM 512 C CA . GLY A 1 71 ? 0.392 3.529 -16.319 1.00 68.31 71 GLY A CA 1
ATOM 513 C C . GLY A 1 71 ? -0.184 2.349 -17.112 1.00 68.31 71 GLY A C 1
ATOM 514 O O . GLY A 1 71 ? -0.382 2.468 -18.318 1.00 68.31 71 GLY A O 1
ATOM 515 N N . GLY A 1 72 ? -0.406 1.196 -16.470 1.00 65.62 72 GLY A N 1
ATOM 516 C CA . GLY A 1 72 ? -0.883 -0.030 -17.131 1.00 65.62 72 GLY A CA 1
ATOM 517 C C . GLY A 1 72 ? 0.175 -0.766 -17.966 1.00 65.62 72 GLY A C 1
ATOM 518 O O . GLY A 1 72 ? -0.150 -1.737 -18.648 1.00 65.62 72 GLY A O 1
ATOM 519 N N . GLY A 1 73 ? 1.435 -0.322 -17.922 1.00 72.75 73 GLY A N 1
ATOM 520 C CA . GLY A 1 73 ? 2.572 -1.003 -18.533 1.00 72.75 73 GLY A CA 1
ATOM 521 C C . GLY A 1 73 ? 3.192 -2.072 -17.628 1.00 72.75 73 GLY A C 1
ATOM 522 O O . GLY A 1 73 ? 2.873 -2.205 -16.447 1.00 72.75 73 GLY A O 1
ATOM 523 N N . ALA A 1 74 ? 4.125 -2.845 -18.184 1.00 78.31 74 ALA A N 1
ATOM 524 C CA . ALA A 1 74 ? 4.989 -3.702 -17.380 1.00 78.31 74 ALA A CA 1
ATOM 525 C C . ALA A 1 74 ? 6.127 -2.870 -16.776 1.00 78.31 74 ALA A C 1
ATOM 527 O O . ALA A 1 74 ? 6.753 -2.077 -17.477 1.00 78.31 74 ALA A O 1
ATOM 528 N N . GLY A 1 75 ? 6.417 -3.074 -15.493 1.00 87.06 75 GLY A N 1
ATOM 529 C CA . GLY A 1 75 ? 7.467 -2.333 -14.806 1.00 87.06 75 GLY A CA 1
ATOM 530 C C . GLY A 1 75 ? 7.465 -2.575 -13.306 1.00 87.06 75 GLY A C 1
ATOM 531 O O . GLY A 1 75 ? 6.541 -3.179 -12.761 1.00 87.06 75 GLY A O 1
ATOM 532 N N . LEU A 1 76 ? 8.520 -2.097 -12.657 1.00 90.06 76 LEU A N 1
ATOM 533 C CA . LEU A 1 76 ? 8.641 -2.055 -11.208 1.00 90.06 76 LEU A CA 1
ATOM 534 C C . LEU A 1 76 ? 8.859 -0.597 -10.808 1.00 90.06 76 LEU A C 1
ATOM 536 O O . LEU A 1 76 ? 9.780 0.038 -11.319 1.00 90.06 76 LEU A O 1
ATOM 540 N N . GLN A 1 77 ? 8.015 -0.080 -9.922 1.00 93.44 77 GLN A N 1
ATOM 541 C CA . GLN A 1 77 ? 8.150 1.265 -9.376 1.00 93.44 77 GLN A CA 1
ATOM 542 C C . GLN A 1 77 ? 8.520 1.178 -7.899 1.00 93.44 77 GLN A C 1
ATOM 544 O O . GLN A 1 77 ? 7.815 0.549 -7.112 1.00 93.44 77 GLN A O 1
ATOM 549 N N . ASP A 1 78 ? 9.605 1.838 -7.512 1.00 91.38 78 ASP A N 1
ATOM 550 C CA . ASP A 1 78 ? 9.924 2.012 -6.099 1.00 91.38 78 ASP A CA 1
ATOM 551 C C . ASP A 1 78 ? 8.964 3.035 -5.484 1.00 91.38 78 ASP A C 1
ATOM 553 O O . ASP A 1 78 ? 8.727 4.100 -6.071 1.00 91.38 78 ASP A O 1
ATOM 557 N N . VAL A 1 79 ? 8.420 2.711 -4.309 1.00 93.19 79 VAL A N 1
ATOM 558 C CA . VAL A 1 79 ? 7.701 3.669 -3.467 1.00 93.19 79 VAL A CA 1
ATOM 559 C C . VAL A 1 79 ? 8.480 3.883 -2.178 1.00 93.19 79 VAL A C 1
ATOM 561 O O . VAL A 1 79 ? 8.929 2.931 -1.537 1.00 93.19 79 VAL A O 1
ATOM 564 N N . ASP A 1 80 ? 8.653 5.149 -1.819 1.00 91.50 80 ASP A N 1
ATOM 565 C CA . ASP A 1 80 ? 9.246 5.538 -0.548 1.00 91.50 80 ASP A CA 1
ATOM 566 C C . ASP A 1 80 ? 8.106 5.907 0.399 1.00 91.50 80 ASP A C 1
ATOM 568 O O . ASP A 1 80 ? 7.405 6.898 0.184 1.00 91.50 80 ASP A O 1
ATOM 572 N N . LEU A 1 81 ? 7.868 5.041 1.382 1.00 94.06 81 LEU A N 1
ATOM 573 C C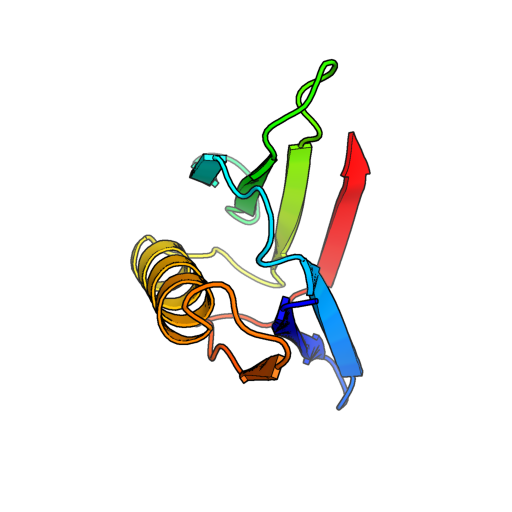A . LEU A 1 81 ? 6.881 5.255 2.435 1.00 94.06 81 LEU A CA 1
ATOM 574 C C . LEU A 1 81 ? 7.601 5.768 3.681 1.00 94.06 81 LEU A C 1
ATOM 576 O O . LEU A 1 81 ? 8.782 5.496 3.895 1.00 94.06 81 LEU A O 1
ATOM 580 N N . SER A 1 82 ? 6.871 6.470 4.537 1.00 95.00 82 SER A N 1
ATOM 581 C CA . SER A 1 82 ? 7.376 7.027 5.789 1.00 95.00 82 SER A CA 1
ATOM 582 C C . SER A 1 82 ? 7.924 5.957 6.740 1.00 95.00 82 SER A C 1
ATOM 584 O O . SER A 1 82 ? 8.820 6.246 7.534 1.00 95.00 82 SER A O 1
ATOM 586 N N . GLN A 1 83 ? 7.421 4.721 6.637 1.00 95.81 83 GLN A N 1
ATOM 587 C CA . GLN A 1 83 ? 7.824 3.567 7.437 1.00 95.81 83 GLN A CA 1
ATOM 588 C C . GLN A 1 83 ? 8.120 2.353 6.554 1.00 95.81 83 GLN A C 1
ATOM 590 O O . GLN A 1 83 ? 7.546 2.180 5.478 1.00 95.81 83 GLN A O 1
ATOM 595 N N . VAL A 1 84 ? 9.006 1.474 7.029 1.00 95.06 84 VAL A N 1
ATOM 596 C CA . VAL A 1 84 ? 9.240 0.180 6.371 1.00 95.06 84 VAL A CA 1
ATOM 597 C C . VAL A 1 84 ? 8.114 -0.803 6.691 1.00 95.06 84 VAL A C 1
ATOM 599 O O . VAL A 1 84 ? 7.547 -0.789 7.785 1.00 95.06 84 VAL A O 1
ATOM 602 N N . VAL A 1 85 ? 7.824 -1.688 5.743 1.00 95.12 85 VAL A N 1
ATOM 603 C CA . VAL A 1 85 ? 6.833 -2.756 5.882 1.00 95.12 85 VAL A CA 1
ATOM 604 C C . VAL A 1 85 ? 7.379 -3.865 6.779 1.00 95.12 85 VAL A C 1
ATOM 606 O O . VAL A 1 85 ? 8.490 -4.366 6.574 1.00 95.12 85 VAL A O 1
ATOM 609 N N . SER A 1 86 ? 6.585 -4.262 7.770 1.00 94.25 86 SER A N 1
ATOM 610 C CA . SER A 1 86 ? 6.832 -5.430 8.615 1.00 94.25 86 SER A CA 1
ATOM 611 C C . SER A 1 86 ? 6.193 -6.681 8.002 1.00 94.25 86 SER A C 1
ATOM 613 O O . SER A 1 86 ? 6.870 -7.695 7.809 1.00 94.25 86 SER A O 1
ATOM 615 N N . GLU A 1 87 ? 4.931 -6.584 7.587 1.00 92.38 87 GLU A N 1
ATOM 616 C CA . GLU A 1 87 ? 4.125 -7.707 7.106 1.00 92.38 87 GLU A CA 1
ATOM 617 C C . GLU A 1 87 ? 3.173 -7.301 5.972 1.00 92.38 87 GLU A C 1
ATOM 619 O O . GLU A 1 87 ? 2.723 -6.157 5.899 1.00 92.38 87 GLU A O 1
ATOM 624 N N . ILE A 1 88 ? 2.857 -8.263 5.098 1.00 92.75 88 ILE A N 1
ATOM 625 C CA . ILE A 1 88 ? 1.772 -8.169 4.118 1.00 92.75 88 ILE A CA 1
ATOM 626 C C . ILE A 1 88 ? 0.867 -9.387 4.286 1.00 92.75 88 ILE A C 1
ATOM 628 O O . ILE A 1 88 ? 1.309 -10.520 4.076 1.00 92.75 88 ILE A O 1
ATOM 632 N N . ALA A 1 89 ? -0.394 -9.144 4.633 1.00 92.00 89 ALA A N 1
ATOM 633 C CA . ALA A 1 89 ? -1.419 -10.171 4.777 1.00 92.00 89 ALA A CA 1
ATOM 634 C C . ALA A 1 89 ? -2.400 -10.126 3.597 1.00 92.00 89 ALA A C 1
ATOM 636 O O . ALA A 1 89 ? -2.761 -9.050 3.126 1.00 92.00 89 ALA A O 1
ATOM 637 N N . TYR A 1 90 ? -2.842 -11.299 3.136 1.00 89.25 90 TYR A N 1
ATOM 638 C CA . TYR A 1 90 ? -3.782 -11.463 2.022 1.00 89.25 90 TYR A CA 1
ATOM 639 C C . TYR A 1 90 ? -5.073 -12.101 2.540 1.00 89.25 90 TYR A C 1
ATOM 641 O O . TYR A 1 90 ? -5.010 -13.101 3.261 1.00 89.25 90 TYR A O 1
ATOM 649 N N . SER A 1 91 ? -6.225 -11.545 2.161 1.00 82.88 91 SER A N 1
ATOM 650 C CA . SER A 1 91 ? -7.560 -12.002 2.578 1.00 82.88 91 SER A CA 1
ATOM 651 C C . SER A 1 91 ? -8.588 -11.959 1.457 1.00 82.88 91 SER A C 1
ATOM 653 O O . SER A 1 91 ? -8.476 -11.065 0.583 1.00 82.88 91 SER A O 1
#

pLDDT: mean 90.48, std 7.09, range [62.66, 96.88]

Sequence (91 aa):
MGYVKLKKAGDAFDILSAEGVATIKLQTGTTPDTIDVTYLGSSSLNVTITPVADFVQADVQALNDAIGKIGGGAGLQDVDLSQVVSEIAYS

Nearest PDB structures (foldseek):
  5vam-assembly2_B  TM=3.318E-01  e=2.582E+00  Homo sapiens
  7mfd-assembly1_A  TM=3.162E-01  e=1.744E+00  Homo sapiens
  7k0v-assembly1_D  TM=2.953E-01  e=2.888E+00  Homo sapiens
  6hew-assembly1_A  TM=2.981E-01  e=2.441E+00  Homo sapiens
  4yht-assembly1_A  TM=2.776E-01  e=2.731E+00  Homo sapiens

Mean predicted aligned error: 3.99 Å

Radius of gyration: 12.22 Å; Cα contacts (8 Å, |Δi|>4): 208; chains: 1; bounding box: 33×23×35 Å

Foldseek 3Di:
DEWEWAAAPDRDTDIDDLPQFDDWDFAPPDFATWIWTWGDDPDTKIKIWAFPHHFDPVQSVQVVVQSVVCVPPYDYGYGDTPTGTPDIDID

Secondary structure (DSSP, 8-state):
-EEEEEEBSTT-EEEEE-TTEEEEEEE-SSSS-EEEEEEPSSS-EEEEEEESS---HHHHHHHHHHHHHHTTSSEEEEE--SS-EEEEEE-

Solvent-accessible surface area (backbone atoms only — not comparable to full-atom values): 5046 Å² total; per-residue (Å²): 107,27,31,35,38,42,46,28,70,86,94,39,66,49,78,43,74,42,66,52,63,69,46,73,42,72,42,76,91,51,90,50,17,29,39,41,36,33,31,67,60,101,61,68,43,36,34,41,40,34,35,77,43,62,60,54,72,66,37,48,49,40,50,51,50,37,42,57,72,44,67,91,38,67,48,77,32,78,42,84,52,96,47,41,41,68,48,77,49,81,86